Protein 4G4X (pdb70)

B-factor: mean 13.61, std 7.5, range [2.74, 44.36]

Nearest PDB structures (foldseek):
  4g4x-assembly1_A  TM=1.009E+00  e=1.848E-24  Acinetobacter baumannii TCDC-AB0715
  5n2c-assembly1_A  TM=9.973E-01  e=6.631E-16  Burkholderia cenocepacia J2315
  4b5c-assembly3_C  TM=9.960E-01  e=7.579E-16  Burkholderia pseudomallei
  2hqs-assembly1_H  TM=9.737E-01  e=2.610E-14  Escherichia coli
  4pwt-assembly1_A  TM=9.803E-01  e=4.452E-14  Yersinia pestis CO92

Radius of gyration: 13.44 Å; Cα contacts (8 Å, |Δi|>4): 207; chains: 1; bounding box: 28×33×35 Å

Solvent-accessible surface area: 6117 Å² total

Secondary structure (DSSP, 8-state):
---EEE--TT-----HHHHHHHHHHHHHHHH-TT--EEEEEE--SSS-HHHHHHHHHHHHHHHHHHHHHTT--GGGEEEEEEETSS-S---SSHHHHHHHSEEEEEE-

Structure (mmCIF, N/CA/C/O backbone):
data_4G4X
#
_entry.id   4G4X
#
_cell.length_a   28.420
_cell.length_b   53.840
_cell.length_c   140.920
_cell.angle_alpha   90.000
_cell.angle_beta   90.000
_cell.angle_gamma   90.000
#
_symmetry.space_group_name_H-M   'C 2 2 21'
#
loop_
_entity.id
_entity.type
_entity.pdbx_description
1 polymer 'Peptidoglycan-associated lipoprotein'
2 non-polymer D-ALANINE
3 non-polymer GLYCEROL
4 non-polymer 'SULFATE ION'
5 water water
#
loop_
_atom_site.group_PDB
_atom_site.id
_atom_site.type_symbol
_atom_site.label_atom_id
_atom_site.label_alt_id
_atom_site.label_comp_id
_atom_site.label_asym_id
_atom_site.label_entity_id
_atom_site.label_seq_id
_atom_site.pdbx_PDB_ins_code
_atom_site.Cartn_x
_atom_site.Cartn_y
_atom_site.Cartn_z
_atom_site.occupancy
_atom_site.B_iso_or_equiv
_atom_site.auth_seq_id
_atom_site.auth_comp_id
_atom_site.auth_asym_id
_atom_site.auth_atom_id
_atom_site.pdbx_PDB_model_num
ATOM 1 N N . ALA A 1 7 ? 6.038 7.887 23.674 1.00 29.28 77 ALA A N 1
ATOM 2 C CA . ALA A 1 7 ? 6.065 7.112 22.401 1.00 28.43 77 ALA A CA 1
ATOM 3 C C . ALA A 1 7 ? 5.080 7.705 21.398 1.00 27.05 77 ALA A C 1
ATOM 4 O O . ALA A 1 7 ? 4.399 8.687 21.692 1.00 28.38 77 ALA A O 1
ATOM 6 N N . LYS A 1 8 ? 5.016 7.109 20.212 1.00 26.38 78 LYS A N 1
ATOM 7 C CA . LYS A 1 8 ? 4.106 7.575 19.172 1.00 23.42 78 LYS A CA 1
ATOM 8 C C . LYS A 1 8 ? 2.666 7.397 19.639 1.00 21.66 78 LYS A C 1
ATOM 9 O O . LYS A 1 8 ? 2.220 6.276 19.888 1.00 21.00 78 LYS A O 1
ATOM 15 N N . ARG A 1 9 ? 1.944 8.508 19.756 1.00 18.38 79 ARG A N 1
ATOM 16 C CA . ARG A 1 9 ? 0.559 8.484 20.211 1.00 17.75 79 ARG A CA 1
ATOM 17 C C . ARG A 1 9 ? -0.423 8.780 19.084 1.00 15.40 79 ARG A C 1
ATOM 18 O O . ARG A 1 9 ? -1.571 9.144 19.337 1.00 14.46 79 ARG A O 1
ATOM 26 N N . VAL A 1 10 ? 0.023 8.634 17.841 1.00 13.38 80 VAL A N 1
ATOM 27 C CA . VAL A 1 10 ? -0.853 8.900 16.709 1.00 13.47 80 VAL A CA 1
ATOM 28 C C . VAL A 1 10 ? -0.587 7.977 15.531 1.00 12.57 80 VAL A C 1
ATOM 29 O O . VAL A 1 10 ? 0.559 7.643 15.228 1.00 14.41 80 VAL A O 1
ATOM 33 N N . VAL A 1 11 ? -1.667 7.553 14.885 1.00 10.74 81 VAL A N 1
ATOM 34 C CA . VAL A 1 11 ? -1.586 6.698 13.710 1.00 10.37 81 VAL A CA 1
ATOM 35 C C . VAL A 1 11 ? -2.248 7.483 12.584 1.00 8.78 81 VAL A C 1
ATOM 36 O O . VAL A 1 11 ? -3.300 8.091 12.787 1.00 8.61 81 VA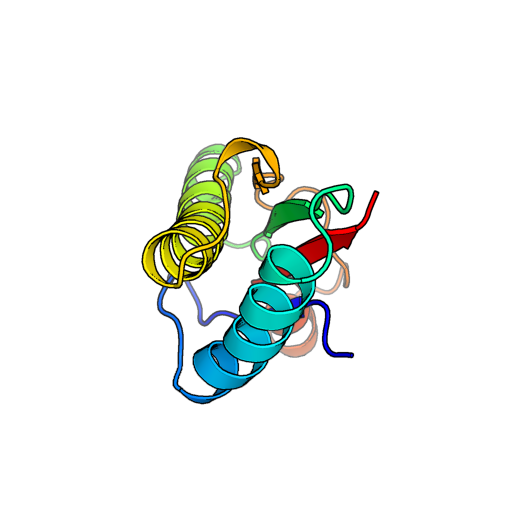L A O 1
ATOM 40 N N . HIS A 1 12 ? -1.627 7.489 11.409 1.00 7.23 82 HIS A N 1
ATOM 41 C CA . HIS A 1 12 ? -2.179 8.221 10.274 1.00 7.33 82 HIS A CA 1
ATOM 42 C C . HIS A 1 12 ? -2.789 7.308 9.227 1.00 7.87 82 HIS A C 1
ATOM 43 O O . HIS A 1 12 ? -2.454 6.127 9.146 1.00 7.57 82 HIS A O 1
ATOM 50 N N . PHE A 1 13 ? -3.687 7.869 8.423 1.00 5.49 83 PHE A N 1
ATOM 51 C CA . PHE A 1 13 ? -4.371 7.102 7.387 1.00 5.73 83 PHE A CA 1
ATOM 52 C C . PHE A 1 13 ? -4.378 7.770 6.022 1.00 5.01 83 PHE A C 1
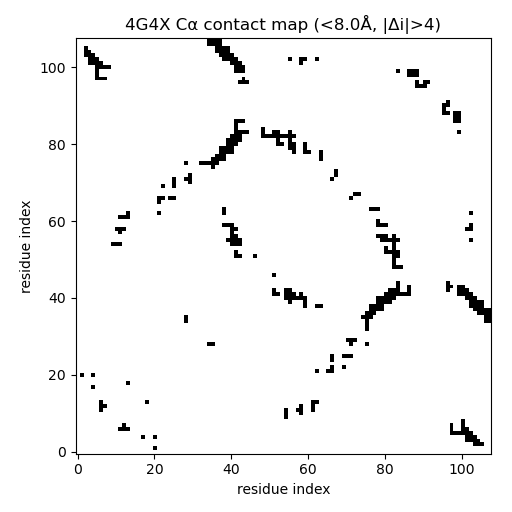ATOM 53 O O . PHE A 1 13 ? -4.210 8.990 5.901 1.00 5.86 83 PHE A O 1
ATOM 61 N N . ASP A 1 14 ? -4.596 6.955 4.996 1.00 5.02 84 ASP A N 1
ATOM 62 C CA . ASP A 1 14 ? -4.681 7.451 3.637 1.00 4.33 84 ASP A CA 1
ATOM 63 C C . ASP A 1 14 ? -6.116 7.913 3.410 1.00 5.80 84 ASP A C 1
ATOM 64 O O . ASP A 1 14 ? -7.029 7.571 4.170 1.00 5.92 84 ASP A O 1
ATOM 69 N N . TYR A 1 15 ? -6.305 8.675 2.345 1.00 5.44 85 TYR A N 1
ATOM 70 C CA . TYR A 1 15 ? -7.615 9.190 1.990 1.00 5.27 85 TYR A CA 1
ATOM 71 C C . TYR A 1 15 ? -8.692 8.107 1.907 1.00 5.35 85 TYR A C 1
ATOM 72 O O . TYR A 1 15 ? -8.504 7.067 1.270 1.00 5.38 85 TYR A O 1
ATOM 81 N N . ASP A 1 16 ? -9.816 8.367 2.573 1.00 4.80 86 ASP A N 1
ATOM 82 C CA . ASP A 1 16 ? -10.978 7.478 2.569 1.00 4.65 86 ASP A CA 1
ATOM 83 C C . ASP A 1 16 ? -10.662 6.052 3.003 1.00 6.17 86 ASP A C 1
ATOM 84 O O . ASP A 1 16 ? -11.350 5.105 2.615 1.00 7.84 86 ASP A O 1
ATOM 89 N N . SER A 1 17 ? -9.636 5.905 3.834 1.00 5.66 87 SER A N 1
ATOM 90 C CA . SER A 1 17 ? -9.217 4.591 4.304 1.00 6.29 87 SER A CA 1
ATOM 91 C C . SER A 1 17 ? -9.083 4.482 5.819 1.00 5.81 87 SER A C 1
ATOM 92 O O . SER A 1 17 ? -8.739 5.447 6.494 1.00 5.77 87 SER A O 1
ATOM 95 N N . SER A 1 18 ? -9.359 3.289 6.340 1.00 6.88 88 SER A N 1
ATOM 96 C CA . SER A 1 18 ? -9.223 3.014 7.764 1.00 7.24 88 SER A CA 1
ATOM 97 C C . SER A 1 18 ? -8.233 1.862 7.929 1.00 8.33 88 SER A C 1
ATOM 98 O O . SER A 1 18 ? -8.152 1.250 8.993 1.00 8.83 88 SER A O 1
ATOM 101 N N . ASP A 1 19 ? -7.483 1.569 6.871 1.00 8.60 89 ASP A N 1
ATOM 102 C CA . ASP A 1 19 ? -6.513 0.479 6.914 1.00 9.12 89 ASP A CA 1
ATOM 103 C C . ASP A 1 19 ? -5.288 0.803 7.758 1.00 9.36 89 ASP A C 1
ATOM 104 O O . ASP A 1 19 ? -4.820 1.940 7.784 1.00 9.19 89 ASP A O 1
ATOM 109 N N . LEU A 1 20 ? -4.772 -0.218 8.435 1.00 9.03 90 LEU A N 1
ATOM 110 C CA . LEU A 1 20 ? -3.581 -0.084 9.264 1.00 9.57 90 LEU A CA 1
ATOM 111 C C . LEU A 1 20 ? -2.405 -0.691 8.512 1.00 9.54 90 LEU A C 1
ATOM 112 O O . LEU A 1 20 ? -2.568 -1.66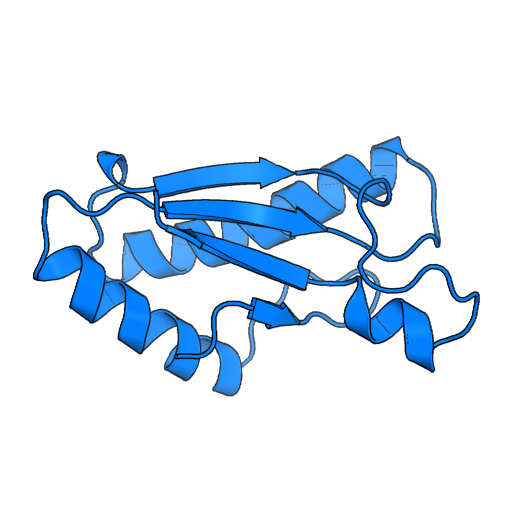1 7.770 1.00 11.07 90 LEU A O 1
ATOM 117 N N . SER A 1 21 ? -1.225 -0.118 8.713 1.00 8.68 91 SER A N 1
ATOM 118 C CA . SER A 1 21 ? -0.010 -0.592 8.063 1.00 8.93 91 SER A CA 1
ATOM 119 C C . SER A 1 21 ? 0.836 -1.355 9.074 1.00 8.01 91 SER A C 1
ATOM 120 O O . SER A 1 21 ? 0.524 -1.377 10.263 1.00 8.05 91 SER A O 1
ATOM 123 N N . THR A 1 22 ? 1.912 -1.974 8.599 1.00 8.19 92 THR A N 1
ATOM 124 C CA . THR A 1 22 ? 2.795 -2.708 9.490 1.00 8.05 92 THR A CA 1
ATOM 125 C C . THR A 1 22 ? 3.472 -1.735 10.448 1.00 7.83 92 THR A C 1
ATOM 126 O O . THR A 1 22 ? 3.814 -2.098 11.571 1.00 7.07 92 THR A O 1
ATOM 130 N N . GLU A 1 23 ? 3.664 -0.494 10.004 1.00 9.06 93 GLU A N 1
ATOM 131 C CA . GLU A 1 23 ? 4.256 0.516 10.871 1.00 9.44 93 GLU A CA 1
ATOM 132 C C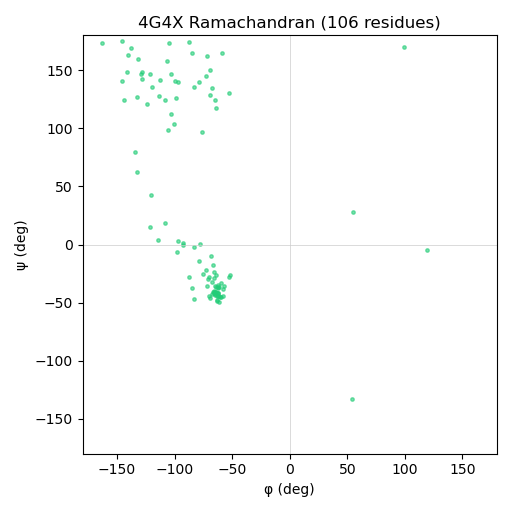 . GLU A 1 23 ? 3.272 0.755 12.019 1.00 9.30 93 GLU A C 1
ATOM 133 O O . GLU A 1 23 ? 3.666 0.844 13.182 1.00 9.99 93 GLU A O 1
ATOM 139 N N . ASP A 1 24 ? 1.984 0.829 11.691 1.00 8.51 94 ASP A N 1
ATOM 140 C CA . ASP A 1 24 ? 0.965 1.040 12.713 1.00 9.20 94 ASP A CA 1
ATOM 141 C C . ASP A 1 24 ? 0.928 -0.135 13.672 1.00 8.88 94 ASP A C 1
ATOM 142 O O . ASP A 1 24 ? 0.712 0.047 14.866 1.00 10.38 94 ASP A O 1
ATOM 147 N N . TYR A 1 25 ? 1.133 -1.342 13.151 1.00 8.36 95 TYR A N 1
ATOM 148 C CA . TYR A 1 25 ? 1.126 -2.523 14.005 1.00 8.73 95 TYR A CA 1
ATOM 149 C C . TYR A 1 25 ? 2.185 -2.389 15.092 1.00 9.16 95 TYR A C 1
ATOM 150 O O . TYR A 1 25 ? 1.932 -2.693 16.256 1.00 10.46 95 TYR A O 1
ATOM 159 N N . GLN A 1 26 ? 3.378 -1.943 14.712 1.00 9.87 96 GLN A N 1
ATOM 160 C CA . GLN A 1 26 ? 4.446 -1.789 15.689 1.00 11.74 96 GLN A CA 1
ATOM 161 C C . GLN A 1 26 ? 4.103 -0.719 16.713 1.00 13.18 96 GLN A C 1
ATOM 162 O O . GLN A 1 26 ? 4.346 -0.892 17.905 1.00 15.14 96 GLN A O 1
ATOM 168 N N . THR A 1 27 ? 3.523 0.380 16.245 1.00 13.92 97 THR A N 1
ATOM 169 C CA . THR A 1 27 ? 3.139 1.469 17.133 1.00 14.80 97 THR A CA 1
ATOM 170 C C . THR A 1 27 ? 2.103 0.985 18.144 1.00 14.66 97 THR A C 1
ATOM 171 O O . THR A 1 27 ? 2.243 1.200 19.350 1.00 16.38 97 THR A O 1
ATOM 175 N N . LEU A 1 28 ? 1.068 0.317 17.648 1.00 13.09 98 LEU A N 1
ATOM 176 C CA . LEU A 1 28 ? 0.004 -0.183 18.505 1.00 13.21 98 LEU A CA 1
ATOM 177 C C . LEU A 1 28 ? 0.424 -1.355 19.388 1.00 15.16 98 LEU A C 1
ATOM 178 O O . LEU A 1 28 ? -0.104 -1.525 20.486 1.00 14.29 98 LEU A O 1
ATOM 183 N N . GLN A 1 29 ? 1.371 -2.161 18.917 1.00 15.42 99 GLN A N 1
ATOM 184 C CA . GLN A 1 29 ? 1.837 -3.301 19.702 1.00 17.39 99 GLN A CA 1
ATOM 185 C C . GLN A 1 29 ? 2.457 -2.811 21.007 1.00 16.69 99 GLN A C 1
ATOM 186 O O . GLN A 1 29 ? 2.296 -3.439 22.055 1.00 17.26 99 GLN A O 1
ATOM 192 N N . ALA A 1 30 ? 3.160 -1.685 20.936 1.00 16.34 100 ALA A N 1
ATOM 193 C CA . ALA A 1 30 ? 3.807 -1.103 22.108 1.00 16.87 100 ALA A CA 1
ATOM 194 C C . ALA A 1 30 ? 2.771 -0.675 23.139 1.00 16.00 100 ALA A C 1
ATOM 195 O O . ALA A 1 30 ? 2.962 -0.857 24.341 1.00 17.05 100 ALA A O 1
ATOM 197 N N . HIS A 1 31 ? 1.675 -0.095 22.663 1.00 14.35 101 HIS A N 1
ATOM 198 C CA . HIS A 1 31 ? 0.610 0.353 23.548 1.00 12.69 101 HIS A CA 1
ATOM 199 C C . HIS A 1 31 ? -0.150 -0.837 24.120 1.00 12.35 101 HIS A C 1
ATOM 200 O O . HIS A 1 31 ? -0.582 -0.813 25.273 1.00 12.63 101 HIS A O 1
ATOM 207 N N . ALA A 1 32 ? -0.304 -1.883 23.315 1.00 13.12 102 ALA A N 1
ATOM 208 C CA . ALA 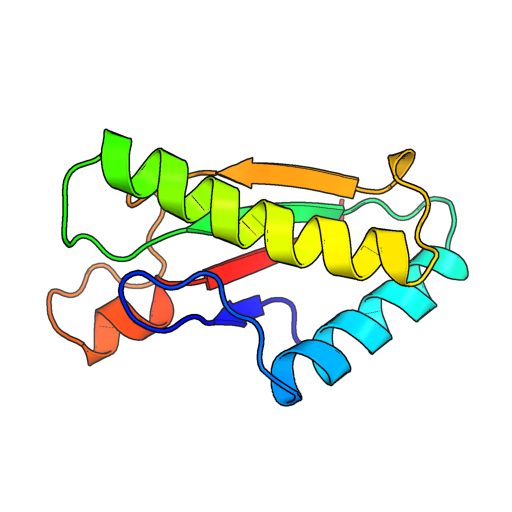A 1 32 ? -1.006 -3.076 23.762 1.00 12.88 102 ALA A CA 1
ATOM 209 C C . ALA A 1 32 ? -0.245 -3.706 24.921 1.00 13.47 102 ALA A C 1
ATOM 210 O O . ALA A 1 32 ? -0.839 -4.098 25.922 1.00 14.73 102 ALA A O 1
ATOM 212 N N . GLN A 1 33 ? 1.073 -3.796 24.780 1.00 15.13 103 GLN A N 1
ATOM 213 C CA . GLN A 1 33 ? 1.899 -4.380 25.826 1.00 16.59 103 GLN A CA 1
ATOM 214 C C . GLN A 1 33 ? 1.862 -3.517 27.081 1.00 15.58 103 GLN A C 1
ATOM 215 O O . GLN A 1 33 ? 1.772 -4.034 28.194 1.00 15.27 103 GLN A O 1
ATOM 221 N N . PHE A 1 34 ? 1.927 -2.200 26.908 1.00 14.58 104 PHE A N 1
ATOM 222 C CA . PHE A 1 34 ? 1.886 -1.302 28.054 1.00 14.45 104 PHE A CA 1
ATOM 223 C C . PHE A 1 34 ? 0.556 -1.423 28.793 1.00 14.82 104 PHE A C 1
ATOM 224 O O . PHE A 1 34 ? 0.528 -1.559 30.017 1.00 13.91 104 PHE A O 1
ATOM 232 N N . LEU A 1 35 ? -0.544 -1.379 28.049 1.00 13.56 105 LEU A N 1
ATOM 233 C CA . LEU A 1 35 ? -1.868 -1.477 28.650 1.00 13.44 105 LEU A CA 1
ATOM 234 C C . LEU A 1 35 ? -2.100 -2.811 29.355 1.00 14.19 105 LEU A C 1
ATOM 235 O O . LEU A 1 35 ? -2.774 -2.863 30.383 1.00 14.66 105 LEU A O 1
ATOM 240 N N . MET A 1 36 ? -1.541 -3.887 28.810 1.00 15.47 106 MET A N 1
ATOM 241 C CA . MET A 1 36 ? -1.713 -5.201 29.417 1.00 16.19 106 MET A CA 1
ATOM 242 C C . MET A 1 36 ? -0.899 -5.337 30.700 1.00 16.23 106 MET A C 1
ATOM 243 O O . MET A 1 36 ? -1.215 -6.163 31.557 1.00 18.64 106 MET A O 1
ATOM 248 N N . ALA A 1 37 ? 0.139 -4.519 30.835 1.00 14.88 107 ALA A N 1
ATOM 249 C CA . ALA A 1 37 ? 0.991 -4.554 32.021 1.00 14.67 107 ALA A CA 1
ATOM 250 C C . ALA A 1 37 ? 0.612 -3.472 33.026 1.00 15.23 107 ALA A C 1
ATOM 251 O O . ALA A 1 37 ? 1.151 -3.426 34.133 1.00 15.13 107 ALA A O 1
ATOM 253 N N . ASN A 1 38 ? -0.314 -2.603 32.635 1.00 13.88 108 ASN A N 1
ATOM 254 C CA . ASN A 1 38 ? -0.769 -1.512 33.494 1.00 14.30 108 ASN A CA 1
ATOM 255 C C . ASN A 1 38 ? -2.294 -1.449 33.448 1.00 14.62 108 ASN A C 1
ATOM 256 O O . ASN A 1 38 ? -2.884 -0.619 32.751 1.00 13.47 108 ASN A O 1
ATOM 261 N N . ALA A 1 39 ? -2.911 -2.342 34.216 1.00 14.95 109 ALA A N 1
ATOM 262 C CA . ALA A 1 39 ? -4.361 -2.493 34.296 1.00 15.86 109 ALA A CA 1
ATOM 263 C C . ALA A 1 39 ? -5.188 -1.246 34.579 1.00 17.00 109 ALA A C 1
ATOM 264 O O . ALA A 1 39 ? -6.357 -1.181 34.200 1.00 18.13 109 ALA A O 1
ATOM 266 N N . ASN A 1 40 ? -4.598 -0.262 35.248 1.00 16.69 110 ASN A N 1
ATOM 267 C CA . ASN A 1 40 ? -5.330 0.953 35.579 1.00 17.99 110 ASN A CA 1
ATOM 268 C C . ASN A 1 40 ? -5.189 2.076 34.563 1.00 18.18 110 ASN A C 1
ATOM 269 O O . ASN A 1 40 ? -5.776 3.146 34.727 1.00 18.99 110 ASN A O 1
ATOM 274 N N . SER A 1 41 ? -4.413 1.835 33.512 1.00 17.69 111 SER A N 1
ATOM 275 C CA . SER A 1 41 ? -4.236 2.833 32.466 1.00 17.52 111 SER A CA 1
ATOM 276 C C . SER A 1 41 ? -5.408 2.725 31.500 1.00 17.17 111 SER A C 1
ATOM 277 O O . SER A 1 41 ? -5.810 1.627 31.122 1.00 17.80 111 SER A O 1
ATOM 280 N N . LYS A 1 42 ? -5.961 3.869 31.117 1.00 17.33 112 LYS A N 1
ATOM 281 C CA . LYS A 1 42 ? -7.089 3.903 30.198 1.00 17.57 112 LYS A CA 1
ATOM 282 C C . LYS A 1 42 ? -6.785 4.862 29.061 1.00 16.61 112 LYS A C 1
ATOM 283 O O . LYS A 1 42 ? -6.172 5.909 29.267 1.00 16.04 112 LYS A O 1
ATOM 289 N N . VAL A 1 43 ? -7.208 4.501 27.857 1.00 16.75 113 VAL A N 1
ATOM 290 C CA . VAL A 1 43 ? -6.969 5.355 26.706 1.00 15.82 113 VAL A CA 1
ATOM 291 C C . VAL A 1 43 ? -8.228 5.612 25.904 1.00 14.91 113 VAL A C 1
ATOM 292 O O . VAL A 1 43 ? -9.114 4.763 25.815 1.00 15.19 113 VAL A O 1
ATOM 296 N N . ALA A 1 44 ? -8.300 6.806 25.335 1.00 15.58 114 ALA A N 1
ATOM 297 C CA . ALA A 1 44 ? -9.412 7.182 24.488 1.00 14.55 114 ALA A CA 1
ATOM 298 C C . ALA A 1 44 ? -8.807 7.198 23.090 1.00 13.77 114 ALA A C 1
ATOM 299 O O . ALA A 1 44 ? -7.796 7.859 22.855 1.00 14.79 114 ALA A O 1
ATOM 301 N N . LEU A 1 45 ? -9.401 6.439 22.179 1.00 12.57 115 LEU A N 1
ATOM 302 C CA . LEU A 1 45 ? -8.922 6.380 20.806 1.00 11.40 115 LEU A CA 1
ATOM 303 C C . LEU A 1 45 ? -9.835 7.285 19.995 1.00 11.16 115 LEU A C 1
ATOM 304 O O . LEU A 1 45 ? -10.966 6.918 19.687 1.00 12.16 115 LEU A O 1
ATOM 309 N N . THR A 1 46 ? -9.345 8.472 19.654 1.00 9.75 116 THR A N 1
ATOM 310 C CA . THR A 1 46 ? -10.153 9.426 18.909 1.00 9.43 116 THR A CA 1
ATOM 311 C C . THR A 1 46 ? -9.842 9.407 17.414 1.00 8.85 116 THR A C 1
ATOM 312 O O . THR A 1 46 ? -8.687 9.546 17.002 1.00 7.66 116 THR A O 1
ATOM 316 N N . GLY A 1 47 ? -10.890 9.224 16.614 1.00 7.73 117 GLY A N 1
ATOM 317 C CA . GLY A 1 47 ? -10.748 9.160 15.165 1.00 7.20 117 GLY A CA 1
ATOM 318 C C . GLY A 1 47 ? -11.035 10.484 14.488 1.00 7.13 117 GLY A C 1
ATOM 319 O O . GLY A 1 47 ? -11.982 11.184 14.856 1.00 7.12 117 GLY A O 1
ATOM 320 N N . HIS A 1 48 ? -10.239 10.807 13.472 1.00 6.32 118 HIS A N 1
ATOM 321 C CA . HIS A 1 48 ? -10.363 12.073 12.757 1.00 5.88 118 HIS A CA 1
ATOM 322 C C . HIS A 1 48 ? -10.174 11.935 11.255 1.00 5.87 118 HIS A C 1
ATOM 323 O O . HIS A 1 48 ? -9.602 10.955 10.780 1.00 5.37 118 HIS A O 1
ATOM 330 N N . THR A 1 49 ? -10.614 12.956 10.522 1.00 5.05 119 THR A N 1
ATOM 331 C CA . THR A 1 49 ? -10.520 12.969 9.065 1.00 4.46 119 THR A CA 1
ATOM 332 C C . THR A 1 49 ? -10.084 14.337 8.555 1.00 5.01 119 THR A C 1
ATOM 333 O O . THR A 1 49 ? -10.035 15.299 9.326 1.00 5.17 119 THR A O 1
ATOM 337 N N . ASP A 1 50 ? -9.750 14.421 7.267 1.00 4.97 120 ASP A N 1
ATOM 338 C CA . ASP A 1 50 ? -9.447 15.729 6.706 1.00 4.45 120 ASP A CA 1
ATOM 339 C C . ASP A 1 50 ? -10.809 16.275 6.253 1.00 5.73 120 ASP A C 1
ATOM 340 O O . ASP A 1 50 ? -11.819 15.565 6.320 1.00 4.94 120 ASP A O 1
ATOM 345 N N . GLU A 1 51 ? -10.847 17.523 5.810 1.00 5.28 121 GLU A N 1
ATOM 346 C CA . GLU A 1 51 ? -12.107 18.176 5.448 1.00 4.98 121 GLU A CA 1
ATOM 347 C C . GLU A 1 51 ? -12.883 17.716 4.219 1.00 6.58 121 GLU A C 1
ATOM 348 O O . GLU A 1 51 ? -14.021 18.149 4.021 1.00 6.21 121 GLU A O 1
ATOM 354 N N . ARG A 1 52 ? -12.293 16.858 3.396 1.00 5.17 122 ARG A N 1
ATOM 355 C CA . ARG A 1 52 ? -12.977 16.402 2.189 1.00 5.32 122 ARG A CA 1
ATOM 356 C C . ARG A 1 52 ? -14.162 15.492 2.494 1.00 5.04 122 ARG A C 1
ATOM 357 O O . ARG A 1 52 ? -14.038 14.515 3.232 1.00 5.74 122 ARG A O 1
ATOM 365 N N . GLY A 1 53 ? -15.317 15.822 1.924 1.00 4.71 123 GLY A N 1
ATOM 366 C CA . GLY A 1 53 ? -16.510 15.027 2.161 1.00 4.72 123 GLY A CA 1
ATOM 367 C C . GLY A 1 53 ? -17.393 15.668 3.220 1.00 5.48 123 GLY A C 1
ATOM 368 O O . GLY A 1 53 ? -16.974 16.605 3.897 1.00 7.07 123 GLY A O 1
ATOM 369 N N . THR A 1 54 ? -18.610 15.161 3.381 1.00 5.58 124 THR A N 1
ATOM 370 C CA . THR A 1 54 ? -19.543 15.731 4.357 1.00 5.88 124 THR A CA 1
ATOM 371 C C . THR A 1 54 ? -19.180 15.454 5.812 1.00 6.32 124 THR A C 1
ATOM 372 O O . THR A 1 54 ? -18.400 14.554 6.118 1.00 6.23 124 THR A O 1
ATOM 376 N N . ARG A 1 55 ? -19.761 16.234 6.714 1.00 5.77 125 ARG A N 1
ATOM 377 C CA . ARG A 1 55 ? -19.499 16.050 8.133 1.00 6.46 125 ARG A CA 1
ATOM 378 C C . ARG A 1 55 ? -19.942 14.673 8.610 1.00 6.30 125 ARG A C 1
ATOM 379 O O . ARG A 1 55 ? -19.213 13.998 9.335 1.00 7.52 125 ARG A O 1
ATOM 387 N N . GLU A 1 56 ? -21.130 14.246 8.192 1.00 7.05 126 GLU A N 1
ATOM 388 C CA . GLU A 1 56 ? -21.637 12.947 8.612 1.00 7.16 126 GLU A CA 1
ATOM 389 C C . GLU A 1 56 ? -20.806 11.806 8.037 1.00 6.60 126 GLU A C 1
ATOM 390 O O . GLU A 1 56 ? -20.520 10.828 8.731 1.00 7.63 126 GLU A O 1
ATOM 396 N N . TYR A 1 57 ? -20.416 11.925 6.772 1.00 6.49 127 TYR A N 1
ATOM 397 C CA . TYR A 1 57 ? -19.599 10.886 6.156 1.00 5.10 127 TYR A CA 1
ATOM 398 C C . TYR A 1 57 ? -18.305 10.746 6.945 1.00 4.94 127 TYR A C 1
ATOM 399 O O . TYR A 1 57 ? -17.868 9.640 7.262 1.00 5.17 127 TYR A O 1
ATOM 408 N N . ASN A 1 58 ? -17.698 11.878 7.273 1.00 4.66 128 ASN A N 1
ATOM 409 C CA . ASN A 1 58 ? -16.455 11.858 8.020 1.00 4.96 128 ASN A CA 1
ATOM 410 C C . ASN A 1 58 ? -16.611 11.416 9.470 1.00 5.05 128 ASN A C 1
ATOM 411 O O . ASN A 1 58 ? -15.678 10.861 10.050 1.00 5.38 128 ASN A O 1
ATOM 416 N N . MET A 1 59 ? -17.779 11.646 10.061 1.00 6.87 129 MET A N 1
ATOM 417 C CA . MET A 1 59 ? -17.997 11.169 11.422 1.00 7.33 129 MET A CA 1
ATOM 418 C C . MET A 1 59 ? -17.882 9.644 11.370 1.00 7.00 129 MET A C 1
ATOM 419 O O . MET A 1 59 ? -17.222 9.025 12.210 1.00 6.93 129 MET A O 1
ATOM 424 N N . ALA A 1 60 ? -18.510 9.042 10.363 1.00 6.57 130 ALA A N 1
ATOM 425 C CA . ALA A 1 60 ? -18.472 7.593 10.211 1.00 6.82 130 ALA A CA 1
ATOM 426 C C . ALA A 1 60 ? -17.064 7.086 9.895 1.00 7.22 130 ALA A C 1
ATOM 427 O O . ALA A 1 60 ? -16.643 6.055 10.421 1.00 6.62 130 ALA A O 1
ATOM 429 N N . LEU A 1 61 ? -16.341 7.803 9.036 1.00 5.76 131 LEU A N 1
ATOM 430 C CA . LEU A 1 61 ? -14.979 7.399 8.682 1.00 5.21 131 LEU A CA 1
ATOM 431 C C . LEU A 1 61 ? -14.074 7.497 9.910 1.00 5.53 131 LEU A C 1
ATOM 432 O O . LEU A 1 61 ? -13.215 6.636 10.129 1.00 5.92 131 LEU A O 1
ATOM 437 N N . GLY A 1 62 ? -14.261 8.549 10.705 1.00 5.81 132 GLY A N 1
ATOM 438 C CA . GLY A 1 62 ? -13.470 8.707 11.914 1.00 5.91 132 GLY A CA 1
ATOM 439 C C . GLY A 1 62 ? -13.732 7.550 12.865 1.00 6.53 132 GLY A C 1
ATOM 440 O O . GLY A 1 62 ? -12.830 7.070 13.552 1.00 7.46 132 GLY A O 1
ATOM 441 N N . GLU A 1 63 ? -14.980 7.094 12.900 1.00 7.13 133 GLU A N 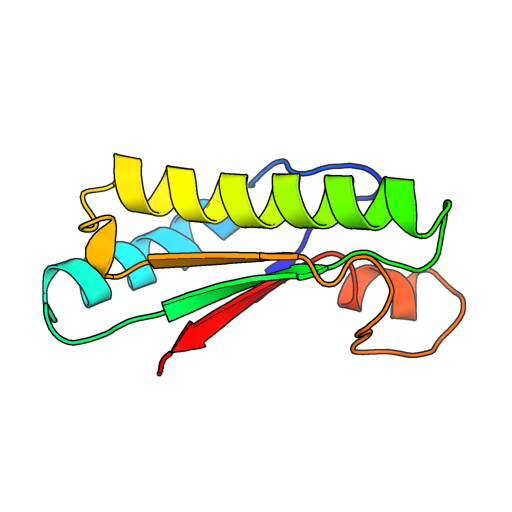1
ATOM 442 C CA . GLU A 1 63 ? -15.355 5.979 13.758 1.00 8.47 133 GLU A CA 1
ATOM 443 C C . GLU A 1 63 ? -14.691 4.698 13.256 1.00 8.21 133 GLU A C 1
ATOM 444 O O . GLU A 1 63 ? -14.182 3.908 14.051 1.00 8.63 133 GLU A O 1
ATOM 450 N N . ARG A 1 64 ? -14.684 4.494 11.941 1.00 7.04 134 ARG A N 1
ATOM 451 C CA . ARG A 1 64 ? -14.056 3.302 11.378 1.00 7.38 134 ARG A CA 1
ATOM 452 C C . ARG A 1 64 ? -12.563 3.274 11.704 1.00 6.92 134 ARG A C 1
ATOM 453 O O . ARG A 1 64 ? -11.999 2.211 11.959 1.00 8.50 134 ARG A O 1
ATOM 461 N N . ARG A 1 65 ? -11.927 4.444 11.698 1.00 6.19 135 ARG A N 1
ATOM 462 C CA . ARG A 1 65 ? -10.507 4.531 12.015 1.00 5.78 135 ARG A CA 1
ATOM 463 C C . ARG A 1 65 ? -10.267 4.222 13.490 1.00 5.79 135 ARG A C 1
ATOM 464 O O . ARG A 1 65 ? -9.377 3.442 13.830 1.00 5.70 135 ARG A O 1
ATOM 472 N N . ALA A 1 66 ? -11.074 4.814 14.363 1.00 6.49 136 ALA A N 1
ATOM 473 C CA . ALA A 1 66 ? -10.926 4.582 15.792 1.00 7.20 136 ALA A CA 1
ATOM 474 C C . ALA A 1 66 ? -11.190 3.119 16.129 1.00 8.26 136 ALA A C 1
ATOM 475 O O . ALA A 1 66 ? -10.473 2.525 16.933 1.00 8.28 136 ALA A O 1
ATOM 477 N N . LYS A 1 67 ? -12.210 2.534 15.509 1.00 8.91 137 LYS A N 1
ATOM 478 C CA . LYS A 1 67 ? -12.530 1.139 15.775 1.00 8.92 137 LYS A CA 1
ATOM 479 C C . LYS A 1 67 ? -11.452 0.189 15.260 1.00 9.39 137 LYS A C 1
ATOM 480 O O . LYS A 1 67 ? -11.209 -0.855 15.861 1.00 9.64 137 LYS A O 1
ATOM 486 N N . ALA A 1 68 ? -10.796 0.546 14.159 1.00 7.62 138 ALA A N 1
ATOM 487 C CA . ALA A 1 68 ? -9.729 -0.298 13.632 1.00 8.98 138 ALA A CA 1
ATOM 488 C C . ALA A 1 68 ? -8.611 -0.379 14.675 1.00 8.37 138 ALA A C 1
ATOM 489 O O . ALA A 1 68 ? -8.044 -1.445 14.919 1.00 8.84 138 ALA A O 1
ATOM 491 N N . VAL A 1 69 ? -8.298 0.753 15.298 1.00 8.34 139 VAL A N 1
ATOM 492 C CA . VAL A 1 69 ? -7.256 0.786 16.316 1.00 8.17 139 VAL A CA 1
ATOM 493 C C . VAL A 1 69 ? -7.726 0.051 17.566 1.00 9.34 139 VAL A C 1
ATOM 494 O O . VAL A 1 69 ? -6.981 -0.745 18.141 1.00 8.76 139 VAL A O 1
ATOM 498 N N . GLN A 1 70 ? -8.966 0.304 17.975 1.00 8.51 140 GLN A N 1
ATOM 499 C CA . GLN A 1 70 ? -9.528 -0.347 19.152 1.00 9.57 140 GLN A CA 1
ATOM 500 C C . GLN A 1 70 ? -9.556 -1.859 18.975 1.00 10.95 140 GLN A C 1
ATOM 501 O O . GLN A 1 70 ? -9.184 -2.604 19.884 1.00 11.23 140 GLN A O 1
ATOM 507 N N . ASN A 1 71 ? -9.995 -2.311 17.805 1.00 11.19 141 ASN A N 1
ATOM 508 C CA . ASN A 1 71 ? -10.061 -3.741 17.530 1.00 13.17 141 ASN A CA 1
ATOM 509 C C . ASN A 1 71 ? -8.677 -4.379 17.510 1.00 13.00 141 ASN A C 1
ATOM 510 O O . ASN A 1 71 ? -8.513 -5.521 17.940 1.00 13.98 141 ASN A O 1
ATOM 515 N N . TYR A 1 72 ? -7.679 -3.651 17.016 1.00 12.02 142 TYR A N 1
ATOM 516 C CA . TYR A 1 72 ? -6.325 -4.189 16.983 1.00 11.39 142 TYR A CA 1
ATOM 517 C C . TYR A 1 72 ? -5.855 -4.437 18.411 1.00 12.27 142 TYR A C 1
ATOM 518 O O . TYR A 1 72 ? -5.318 -5.500 18.723 1.00 12.87 142 TYR A O 1
ATOM 527 N N . LEU A 1 73 ? -6.055 -3.450 19.277 1.00 12.44 143 LEU A N 1
ATOM 528 C CA . LEU A 1 73 ? -5.641 -3.567 20.669 1.00 12.77 143 LEU A CA 1
ATOM 529 C C . LEU A 1 73 ? -6.369 -4.699 21.387 1.00 13.40 143 LEU A C 1
ATOM 530 O O . LEU A 1 73 ? -5.757 -5.451 22.148 1.00 13.36 143 LEU A O 1
ATOM 535 N N . ILE A 1 74 ? -7.669 -4.828 21.140 1.00 13.73 144 ILE A N 1
ATOM 536 C CA . ILE A 1 74 ? -8.453 -5.884 21.775 1.00 16.53 144 ILE A CA 1
ATOM 537 C C . ILE A 1 74 ? -7.997 -7.267 21.314 1.00 17.61 144 ILE A C 1
ATOM 538 O O . ILE A 1 74 ? -7.860 -8.183 22.125 1.00 18.49 144 ILE A O 1
ATOM 543 N N . THR A 1 75 ? -7.755 -7.422 20.016 1.00 19.54 145 THR A N 1
ATOM 544 C CA . THR A 1 75 ? -7.311 -8.710 19.495 1.00 20.97 145 THR A CA 1
ATOM 545 C C . THR A 1 75 ? -5.923 -9.047 20.034 1.00 21.87 145 THR A C 1
ATOM 546 O O . THR A 1 75 ? -5.537 -10.217 20.101 1.00 22.02 145 THR A O 1
ATOM 550 N N . SER A 1 76 ? -5.179 -8.017 20.428 1.00 20.75 146 SER A N 1
ATOM 551 C CA . SER A 1 76 ? -3.836 -8.200 20.965 1.00 21.44 146 SER A CA 1
ATOM 552 C C . SER A 1 76 ? -3.873 -8.644 22.424 1.00 19.38 146 SER A C 1
ATOM 553 O O . SER A 1 76 ? -2.861 -9.084 22.966 1.00 20.84 146 SER A O 1
ATOM 556 N N . GLY A 1 77 ? -5.037 -8.516 23.054 1.00 19.33 147 GLY A N 1
ATOM 557 C CA . GLY A 1 77 ? -5.174 -8.927 24.440 1.00 19.17 147 GLY A CA 1
ATOM 558 C C . GLY A 1 77 ? -5.571 -7.842 25.424 1.00 19.79 147 GLY A C 1
ATOM 559 O O . GLY A 1 77 ? -5.800 -8.125 26.599 1.00 19.67 147 GLY A O 1
ATOM 560 N N . VAL A 1 78 ? -5.661 -6.600 24.961 1.00 17.80 148 VAL A N 1
ATOM 561 C CA . VAL A 1 78 ? -6.029 -5.500 25.845 1.00 17.71 148 VAL A CA 1
ATOM 562 C C . VAL A 1 78 ? -7.472 -5.608 26.337 1.00 18.43 148 VAL A C 1
ATOM 563 O O . VAL A 1 78 ? -8.385 -5.888 25.563 1.00 18.32 148 VAL A O 1
ATOM 567 N N . ASN A 1 79 ? -7.669 -5.385 27.633 1.00 19.54 149 ASN A N 1
ATOM 568 C CA . ASN A 1 79 ? -9.000 -5.449 28.220 1.00 19.98 149 ASN A CA 1
ATOM 569 C C . ASN A 1 79 ? -9.851 -4.327 27.628 1.00 20.25 149 ASN A C 1
ATOM 570 O O . ASN A 1 79 ? -9.475 -3.157 27.688 1.00 19.62 149 ASN A O 1
ATOM 575 N N . PRO A 1 80 ? -11.009 -4.673 27.043 1.00 20.81 150 PRO A N 1
ATOM 576 C CA . PRO A 1 80 ? -11.904 -3.678 26.441 1.00 20.72 150 PRO A CA 1
ATOM 577 C C . PRO A 1 80 ? -12.280 -2.531 27.379 1.00 21.14 150 PRO A C 1
ATOM 578 O O . PRO A 1 80 ? -12.564 -1.422 26.928 1.00 20.86 150 PRO A O 1
ATOM 582 N N . GLN A 1 81 ? -12.278 -2.802 28.680 1.00 21.00 151 GLN A N 1
ATOM 583 C CA . GLN A 1 81 ? -12.626 -1.794 29.675 1.00 21.44 151 GLN A CA 1
ATOM 584 C C . GLN A 1 81 ? -11.606 -0.662 29.744 1.00 19.69 151 GLN A C 1
ATOM 585 O O . GLN A 1 81 ? -11.897 0.407 30.278 1.00 21.53 151 GLN A O 1
ATOM 591 N N . GLN A 1 82 ? -10.411 -0.899 29.210 1.00 18.33 152 GLN A N 1
ATOM 592 C CA . GLN A 1 82 ? -9.360 0.115 29.217 1.00 17.12 152 GLN A CA 1
ATOM 593 C C . GLN A 1 82 ? -9.381 0.942 27.938 1.00 16.95 152 GLN A C 1
ATOM 594 O O . GLN A 1 82 ? -8.548 1.831 27.757 1.00 17.78 152 GLN A O 1
ATOM 600 N N . LEU A 1 83 ? -10.334 0.651 27.058 1.00 17.00 153 LEU A N 1
ATOM 601 C CA . LEU A 1 83 ? -10.432 1.357 25.785 1.00 16.80 153 LEU A CA 1
ATOM 602 C C . LEU A 1 83 ? -11.761 2.071 25.568 1.00 17.77 153 LEU A C 1
ATOM 603 O O . LEU A 1 83 ? -12.814 1.614 26.012 1.00 18.40 153 LEU A O 1
ATOM 608 N N . GLU A 1 84 ? -11.690 3.197 24.866 1.00 18.65 154 GLU A N 1
ATOM 609 C CA . GLU A 1 84 ? -12.856 4.006 24.541 1.00 20.31 154 GLU A CA 1
ATOM 610 C C . GLU A 1 84 ? -12.608 4.569 23.144 1.00 18.92 154 GLU A C 1
ATOM 611 O O . GLU A 1 84 ? -11.582 5.200 22.901 1.00 19.30 154 GLU A O 1
ATOM 617 N N . ALA A 1 85 ? -13.533 4.325 22.224 1.00 16.77 155 ALA A N 1
ATOM 618 C CA . ALA A 1 85 ? -13.380 4.817 20.859 1.00 15.93 155 ALA A CA 1
ATOM 619 C C . ALA A 1 85 ? -14.432 5.870 20.543 1.00 16.15 155 ALA A C 1
ATOM 620 O O . ALA A 1 85 ? -15.626 5.642 20.733 1.00 17.70 155 ALA A O 1
ATOM 622 N N . VAL A 1 86 ? -13.979 7.025 20.062 1.00 15.27 156 VAL A N 1
ATOM 623 C CA . VAL A 1 86 ? -14.879 8.119 19.715 1.00 15.65 156 VAL A CA 1
ATOM 624 C C . VAL A 1 86 ? -14.406 8.817 18.442 1.00 12.46 156 VAL A C 1
ATOM 625 O O . VAL A 1 86 ? -13.209 8.887 18.164 1.00 13.26 156 VAL A O 1
ATOM 629 N N . SER A 1 87 ? -15.354 9.331 17.669 1.00 10.08 157 SER A N 1
ATOM 630 C CA . SER A 1 87 ? -15.016 10.017 16.432 1.00 9.40 157 SER A CA 1
ATOM 631 C C . SER A 1 87 ? -15.325 11.500 16.503 1.00 8.41 157 SER A C 1
ATOM 632 O O . SER A 1 87 ? -16.331 11.905 17.079 1.00 9.56 157 SER A O 1
ATOM 635 N N . TYR A 1 88 ? -14.444 12.302 15.914 1.00 8.35 158 TYR A N 1
ATOM 636 C CA . TYR A 1 88 ? -14.633 13.743 15.844 1.00 7.59 158 TYR A CA 1
ATOM 637 C C . TYR A 1 88 ? -14.812 14.148 14.385 1.00 6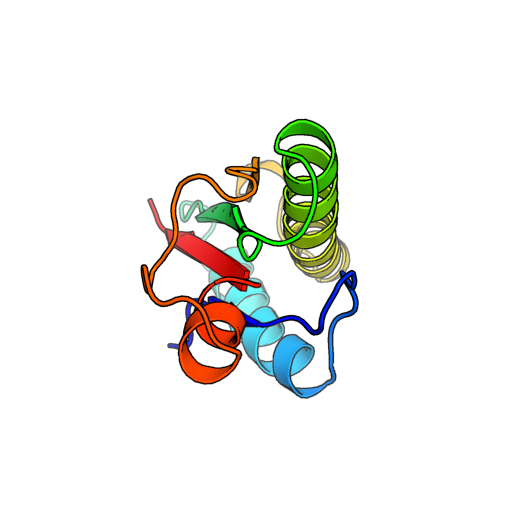.61 158 TYR A C 1
ATOM 638 O O . TYR A 1 88 ? -14.910 15.333 14.069 1.00 6.88 158 TYR A O 1
ATOM 647 N N . GLY A 1 89 ? -14.855 13.160 13.496 1.00 5.35 159 GLY A N 1
ATOM 648 C CA . GLY A 1 89 ? -15.019 13.462 12.086 1.00 4.92 159 GLY A CA 1
ATOM 649 C C . GLY A 1 89 ? -13.967 14.439 11.593 1.00 5.54 159 GLY A C 1
ATOM 650 O O . GLY A 1 89 ? -12.782 14.278 11.879 1.00 5.69 159 GLY A O 1
ATOM 651 N N . LYS A 1 90 ? -14.400 15.461 10.862 1.00 5.94 160 LYS A N 1
ATOM 652 C CA . LYS A 1 90 ? -13.485 16.466 10.318 1.00 6.40 160 LYS A CA 1
ATOM 653 C C . LYS A 1 90 ? -13.421 17.695 11.212 1.00 6.81 160 LYS A C 1
ATOM 654 O O . LYS A 1 90 ? -12.720 18.655 10.899 1.00 6.51 160 LYS A O 1
ATOM 660 N N . GLU A 1 91 ? -14.120 17.652 12.339 1.00 7.38 161 GLU A N 1
ATOM 661 C CA . GLU A 1 91 ? -14.222 18.821 13.199 1.00 7.93 161 GLU A CA 1
ATOM 662 C C . GLU A 1 91 ? -13.160 19.191 14.228 1.00 7.98 161 GLU A C 1
ATOM 663 O O . GLU A 1 91 ? -13.278 20.225 14.884 1.00 8.53 161 GLU A O 1
ATOM 669 N N . ALA A 1 92 ? -12.117 18.380 14.366 1.00 7.36 162 ALA A N 1
ATOM 670 C CA . ALA A 1 92 ? -11.043 18.704 15.304 1.00 7.72 162 ALA A CA 1
ATOM 671 C C . ALA A 1 92 ? -9.697 18.513 14.609 1.00 8.22 162 ALA A C 1
ATOM 672 O O . ALA A 1 92 ? -8.882 17.689 15.025 1.00 8.28 162 ALA A O 1
ATOM 674 N N . PRO A 1 93 ? -9.440 19.286 13.540 1.00 7.56 163 PRO A N 1
ATOM 675 C CA . PRO A 1 93 ? -8.183 19.180 12.795 1.00 7.98 163 PRO A CA 1
ATOM 676 C C . PRO A 1 93 ? -6.947 19.670 13.542 1.00 8.12 163 PRO A C 1
ATOM 677 O O . PRO A 1 93 ? -7.029 20.561 14.388 1.00 9.06 163 PRO A O 1
ATOM 681 N N . VAL A 1 94 ? -5.807 19.068 13.217 1.00 8.73 164 VAL A N 1
ATOM 682 C CA . VAL A 1 94 ? -4.523 19.452 13.794 1.00 10.65 164 VAL A CA 1
ATOM 683 C C . VAL A 1 94 ? -3.988 20.619 12.964 1.00 9.09 164 VAL A C 1
ATOM 684 O O . VAL A 1 94 ? -3.385 21.551 13.493 1.00 9.83 164 VAL A O 1
ATOM 688 N N . ASN A 1 95 ? -4.222 20.553 11.655 1.00 8.07 165 ASN A N 1
ATOM 689 C CA . ASN A 1 95 ? -3.766 21.574 10.717 1.00 7.14 165 ASN A CA 1
ATOM 690 C C . ASN A 1 95 ? -4.980 22.101 9.948 1.00 7.27 165 ASN A C 1
ATOM 691 O O . ASN A 1 95 ? -5.667 21.341 9.272 1.00 7.15 165 ASN A O 1
ATOM 696 N N . PRO A 1 96 ? -5.256 23.412 10.040 1.00 7.90 166 PRO A N 1
ATOM 697 C CA . PRO A 1 96 ? -6.400 24.017 9.349 1.00 8.57 166 PRO A CA 1
ATOM 698 C C . PRO A 1 96 ? -6.204 24.269 7.852 1.00 7.27 166 PRO A C 1
ATOM 699 O O . PRO A 1 96 ? -7.108 24.775 7.188 1.00 8.14 166 PRO A O 1
ATOM 703 N N . GLY A 1 97 ? -5.032 23.902 7.334 1.00 7.56 167 GLY A N 1
ATOM 704 C CA . GLY A 1 97 ? -4.720 24.104 5.926 1.00 8.17 167 GLY A CA 1
ATOM 705 C C . GLY A 1 97 ? -5.640 23.430 4.927 1.00 7.83 167 GLY A C 1
ATOM 706 O O . GLY A 1 97 ? -6.397 22.523 5.275 1.00 8.58 167 GLY A O 1
ATOM 707 N N . HIS A 1 98 ? -5.548 23.853 3.669 1.00 8.22 168 HIS A N 1
ATOM 708 C CA . HIS A 1 98 ? -6.409 23.319 2.622 1.00 8.01 168 HIS A CA 1
ATOM 709 C C . HIS A 1 98 ? -5.686 22.642 1.464 1.00 7.44 168 HIS A C 1
ATOM 710 O O . HIS 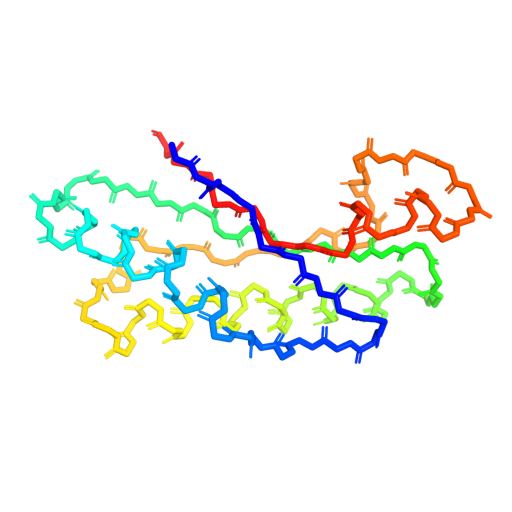A 1 98 ? -6.022 22.839 0.295 1.00 10.44 168 HIS A O 1
ATOM 717 N N . ASP A 1 99 ? -4.676 21.852 1.805 1.00 6.85 169 ASP A N 1
ATOM 718 C CA . ASP A 1 99 ? -3.923 21.087 0.821 1.00 6.70 169 ASP A CA 1
ATOM 719 C C . ASP A 1 99 ? -3.505 19.773 1.468 1.00 5.94 169 ASP A C 1
ATOM 720 O O . ASP A 1 99 ? -3.744 19.560 2.656 1.00 7.09 169 ASP A O 1
ATOM 725 N N . GLU A 1 100 ? -2.889 18.892 0.691 1.00 6.77 170 GLU A N 1
ATOM 726 C CA . GLU A 1 100 ? -2.474 17.590 1.199 1.00 5.68 170 GLU A CA 1
ATOM 727 C C . GLU A 1 100 ? -1.485 17.684 2.361 1.00 6.20 170 GLU A C 1
ATOM 728 O O . GLU A 1 100 ? -1.504 16.839 3.261 1.00 6.72 170 GLU A O 1
ATOM 734 N N . SER A 1 101 ? -0.633 18.709 2.353 1.00 6.62 171 SER A N 1
ATOM 735 C CA . SER A 1 101 ? 0.326 18.892 3.439 1.00 6.42 171 SER A CA 1
ATOM 736 C C . SER A 1 101 ? -0.406 19.004 4.772 1.00 6.86 171 SER A C 1
ATOM 737 O O . SER A 1 101 ? 0.058 18.496 5.790 1.00 8.43 171 SER A O 1
ATOM 740 N N . ALA A 1 102 ? -1.553 19.676 4.765 1.00 6.28 172 ALA A N 1
ATOM 741 C CA . ALA A 1 102 ? -2.329 19.832 5.985 1.00 6.54 172 ALA A CA 1
ATOM 742 C C . ALA A 1 102 ? -3.204 18.608 6.234 1.00 4.97 172 ALA A C 1
ATOM 743 O O . ALA A 1 102 ? -3.238 18.063 7.336 1.00 6.11 172 ALA A O 1
ATOM 745 N N . TRP A 1 103 ? -3.894 18.168 5.188 1.00 5.74 173 TRP A N 1
ATOM 746 C CA . TRP A 1 103 ? -4.806 17.041 5.309 1.00 4.63 173 TRP A CA 1
ATOM 747 C C . TRP A 1 103 ? -4.197 15.745 5.822 1.00 6.18 173 TRP A C 1
ATOM 748 O O . TRP A 1 103 ? -4.849 15.006 6.559 1.00 6.81 173 TRP A O 1
ATOM 759 N N . LYS A 1 104 ? -2.955 15.461 5.450 1.00 6.89 174 LYS A N 1
ATOM 760 C CA . LYS A 1 104 ? -2.341 14.220 5.908 1.00 7.76 174 LYS A CA 1
ATOM 761 C C . LYS A 1 104 ? -2.174 14.210 7.422 1.00 7.04 174 LYS A C 1
ATOM 762 O O . LYS A 1 104 ? -2.137 13.147 8.038 1.00 9.78 174 LYS A O 1
ATOM 768 N N . GLU A 1 105 ? -2.069 15.392 8.022 1.00 6.37 175 GLU A N 1
ATOM 769 C CA . GLU A 1 105 ? -1.917 15.492 9.467 1.00 6.94 175 GLU A CA 1
ATOM 770 C C . GLU A 1 105 ? -3.237 15.222 10.173 1.00 7.51 175 GLU A C 1
ATOM 771 O O . GLU A 1 105 ? -3.259 14.800 11.328 1.00 8.67 175 GLU A O 1
ATOM 777 N N . ASN A 1 106 ? -4.340 15.456 9.471 1.00 6.82 176 ASN A N 1
ATOM 778 C CA . ASN A 1 106 ? -5.661 15.293 10.060 1.00 6.61 176 ASN A CA 1
ATOM 779 C C . ASN A 1 106 ? -6.285 13.904 9.989 1.00 6.19 176 ASN A C 1
ATOM 780 O O . ASN A 1 106 ? -7.099 13.552 10.846 1.00 6.50 176 ASN A O 1
ATOM 785 N N . ARG A 1 107 ? -5.916 13.123 8.976 1.00 6.16 177 ARG A N 1
ATOM 786 C CA . ARG A 1 107 ? -6.440 11.761 8.826 1.00 5.36 177 ARG A CA 1
ATOM 787 C C . ARG A 1 107 ? -5.680 10.945 9.864 1.00 6.29 177 ARG A C 1
ATOM 788 O O . ARG A 1 107 ? -4.564 10.483 9.611 1.00 5.98 177 ARG A O 1
ATOM 796 N N . ARG A 1 108 ? -6.294 10.741 11.024 1.00 5.95 178 ARG A N 1
ATOM 797 C CA . ARG A 1 108 ? -5.581 10.069 12.103 1.00 6.39 178 ARG A CA 1
ATOM 798 C C . ARG A 1 108 ? -6.453 9.526 13.220 1.00 7.35 178 ARG A C 1
ATOM 799 O O . ARG A 1 108 ? -7.657 9.758 13.273 1.00 7.26 178 ARG A O 1
ATOM 807 N N . VAL A 1 109 ? -5.795 8.800 14.118 1.00 6.60 179 VAL A N 1
ATOM 808 C CA . VAL A 1 109 ? -6.409 8.303 15.337 1.00 7.27 179 VAL A CA 1
ATOM 809 C C . VAL A 1 109 ? -5.388 8.673 16.402 1.00 7.95 179 VAL A C 1
ATOM 810 O O . VAL A 1 109 ? -4.197 8.375 16.267 1.00 7.45 179 VAL A O 1
ATOM 814 N N . GLU A 1 110 ? -5.853 9.360 17.437 1.00 8.89 180 GLU A N 1
ATOM 815 C CA . GLU A 1 110 ? -4.988 9.756 18.535 1.00 8.98 180 GLU A CA 1
ATOM 816 C C . GLU A 1 110 ? -5.198 8.783 19.681 1.00 9.27 180 GLU A C 1
ATOM 817 O O . GLU A 1 110 ? -6.319 8.338 19.934 1.00 8.38 180 GLU A O 1
ATOM 823 N N . ILE A 1 111 ? -4.105 8.437 20.349 1.00 10.77 181 ILE A N 1
ATOM 824 C CA . ILE A 1 111 ? -4.146 7.532 21.489 1.00 10.79 181 ILE A CA 1
ATOM 825 C C . ILE A 1 111 ? -3.950 8.433 22.703 1.00 11.98 181 ILE A C 1
ATOM 826 O O . ILE A 1 111 ? -2.826 8.812 23.027 1.00 11.98 181 ILE A O 1
ATOM 831 N N . ASN A 1 112 ? -5.051 8.788 23.357 1.00 14.35 182 ASN A N 1
ATOM 832 C CA . ASN A 1 112 ? -4.994 9.682 24.508 1.00 16.47 182 ASN A CA 1
ATOM 833 C C . ASN A 1 112 ? -5.141 8.971 25.846 1.00 16.68 182 ASN A C 1
ATOM 834 O O . ASN A 1 112 ? -6.209 8.450 26.168 1.00 17.06 182 ASN A O 1
ATOM 839 N N . TYR A 1 113 ? -4.066 8.961 26.626 1.00 17.39 183 TYR A N 1
ATOM 840 C CA . TYR A 1 113 ? -4.088 8.329 27.940 1.00 19.18 183 TYR A CA 1
ATOM 841 C C . TYR A 1 113 ? -4.758 9.243 28.958 1.00 21.05 183 TYR A C 1
ATOM 842 O O . TYR A 1 113 ? -4.556 10.458 28.942 1.00 21.23 183 TYR A O 1
ATOM 851 N N . GLU A 1 114 ? -5.559 8.653 29.839 1.00 22.82 184 GLU A N 1
ATOM 852 C CA . GLU A 1 114 ? -6.242 9.435 30.853 1.00 26.17 184 GLU A CA 1
ATOM 853 C C . GLU A 1 114 ? -5.308 9.839 31.976 1.00 27.58 184 GLU A C 1
ATOM 854 O O . GLU A 1 114 ? -4.133 9.415 31.955 1.00 28.96 184 GLU A O 1
#

CATH classification: 3.30.1330.60

Foldseek 3Di:
DDFKDFDDPPDLDHDVVNLVVLLVVLVVQVVPVVKAKEKEFFFAPPDDQVVQQVSRQSNSVVSLVSSVVSPHDNVRYHYGYPGNPPAPAPDDDPVRGRRGRMIGIGID

Sequence (108 aa):
AKRVVHFDYDSSDLSTEDYQTLQAHAQFLMANANSKVALTGHTDERGTREYNMALGERRAKAVQNYLITSGVNPQQLEAVSYGKEAPVNPGHDESAWKENRRVEINYE